Protein AF-A0A174V0S3-F1 (afdb_monomer_lite)

Radius of gyration: 30.11 Å; chains: 1; bounding box: 50×30×74 Å

Foldseek 3Di:
DQQVPDQALVRHPDVVSSVVSCQQPVDPVNVVVVVVVVVVCVVVVVVVVVVVCVVVVVVVVVVVVLVVVLLVVLVCCCPPVVDDLVVSCVVSVHDSVVSVVSVVVVVVVVD

Organism: NCBI:txid1531

Structure (mmCIF, N/CA/C/O backbone):
data_AF-A0A174V0S3-F1
#
_entry.id   AF-A0A174V0S3-F1
#
loop_
_atom_site.group_PDB
_atom_site.id
_atom_site.type_symbol
_atom_site.label_atom_id
_atom_site.label_alt_id
_atom_site.label_comp_id
_atom_site.label_asym_id
_atom_site.label_entity_id
_atom_site.label_seq_id
_atom_site.pdbx_PDB_ins_code
_atom_site.Cartn_x
_atom_site.Cartn_y
_atom_site.Cartn_z
_atom_site.occupancy
_atom_site.B_iso_or_equiv
_atom_site.auth_seq_id
_atom_site.auth_comp_id
_atom_site.auth_asym_id
_atom_site.auth_atom_id
_atom_site.pdbx_PDB_model_num
ATOM 1 N N . MET A 1 1 ? -18.484 -21.475 25.541 1.00 80.75 1 MET A N 1
ATOM 2 C CA . MET A 1 1 ? -17.864 -20.190 25.920 1.00 80.75 1 MET A CA 1
ATOM 3 C C . MET A 1 1 ? -18.971 -19.142 25.851 1.00 80.75 1 MET A C 1
ATOM 5 O O . MET A 1 1 ? -19.210 -18.651 24.769 1.00 80.75 1 MET A O 1
ATOM 9 N N . HIS A 1 2 ? -19.737 -18.938 26.932 1.00 91.75 2 HIS A N 1
ATOM 10 C CA . HIS A 1 2 ? -20.965 -18.109 26.955 1.00 91.75 2 HIS A CA 1
ATOM 11 C C . HIS A 1 2 ? -20.637 -16.614 27.077 1.00 91.75 2 HIS A C 1
ATOM 13 O O . HIS A 1 2 ? -20.920 -15.850 26.162 1.00 91.75 2 HIS A O 1
ATOM 19 N N . ASP A 1 3 ? -19.906 -16.248 28.132 1.00 92.00 3 ASP A N 1
ATOM 20 C CA . ASP A 1 3 ? -19.598 -14.866 28.535 1.00 92.00 3 ASP A CA 1
ATOM 21 C C . ASP A 1 3 ? -19.004 -13.966 27.439 1.00 92.00 3 ASP A C 1
ATOM 23 O O . ASP A 1 3 ? -19.247 -12.765 27.429 1.00 92.00 3 ASP A O 1
ATOM 27 N N . PHE A 1 4 ? -18.245 -14.520 26.490 1.00 88.31 4 PHE A N 1
ATOM 28 C CA . PHE A 1 4 ? -17.634 -13.741 25.403 1.00 88.31 4 PHE A CA 1
ATOM 29 C C . PHE A 1 4 ? -18.620 -13.334 24.295 1.00 88.31 4 PHE A C 1
ATOM 31 O O . PHE A 1 4 ? -18.277 -12.500 23.458 1.00 88.31 4 PHE A O 1
ATOM 38 N N . TYR A 1 5 ? -19.828 -13.905 24.276 1.00 91.44 5 TYR A N 1
ATOM 39 C CA . TYR A 1 5 ? -20.908 -13.503 23.368 1.00 91.44 5 TYR A CA 1
ATOM 40 C C . TYR A 1 5 ? -21.933 -12.580 24.040 1.00 91.44 5 TYR A C 1
ATOM 42 O O . TYR A 1 5 ? -22.781 -12.010 23.352 1.00 91.44 5 TYR A O 1
ATOM 50 N N . CYS A 1 6 ? -21.848 -12.412 25.360 1.00 92.12 6 CYS A N 1
ATOM 51 C CA . CYS A 1 6 ? -22.704 -11.515 26.123 1.00 92.12 6 CYS A CA 1
ATOM 52 C C . CYS A 1 6 ? -22.262 -10.061 25.926 1.00 92.12 6 CYS A C 1
ATOM 54 O O . CYS A 1 6 ? -21.068 -9.746 25.914 1.00 92.12 6 CYS A O 1
ATOM 56 N N . LYS A 1 7 ? -23.235 -9.166 25.744 1.00 89.38 7 LYS A N 1
ATOM 57 C CA . LYS A 1 7 ? -22.981 -7.729 25.564 1.00 89.38 7 LYS A CA 1
ATOM 58 C C . LYS A 1 7 ? -23.098 -6.968 26.875 1.00 89.38 7 LYS A C 1
ATOM 60 O O . LYS A 1 7 ? -22.241 -6.125 27.139 1.00 89.38 7 LYS A O 1
ATOM 65 N N . ASP A 1 8 ? -24.117 -7.322 27.647 1.00 94.06 8 ASP A N 1
ATOM 66 C CA . ASP A 1 8 ? -24.488 -6.679 28.896 1.00 94.06 8 ASP A CA 1
ATOM 67 C C . ASP A 1 8 ? -23.851 -7.416 30.075 1.00 94.06 8 ASP A C 1
ATOM 69 O O . ASP A 1 8 ? -23.723 -8.646 30.074 1.00 94.06 8 ASP A O 1
ATOM 73 N N . ALA A 1 9 ? -23.439 -6.665 31.092 1.00 94.75 9 ALA A N 1
ATOM 74 C CA . ALA A 1 9 ? -22.790 -7.209 32.276 1.00 94.75 9 ALA A CA 1
ATOM 75 C C . ALA A 1 9 ? -23.691 -8.185 33.044 1.00 94.75 9 ALA A C 1
ATOM 77 O O . ALA A 1 9 ? -23.184 -9.131 33.645 1.00 94.75 9 ALA A O 1
ATOM 78 N N . SER A 1 10 ? -25.014 -7.987 32.999 1.00 95.25 10 SER A N 1
ATOM 79 C CA . SER A 1 10 ? -26.003 -8.845 33.666 1.00 95.25 10 SER A CA 1
ATOM 80 C C . SER A 1 10 ? -26.037 -10.277 33.137 1.00 95.25 10 SER A C 1
ATOM 82 O O . SER A 1 10 ? -26.428 -11.183 33.868 1.00 95.25 10 SER A O 1
ATOM 84 N N . ASP A 1 11 ? -25.628 -10.483 31.885 1.00 95.44 11 ASP A N 1
ATOM 85 C CA . ASP A 1 11 ? -25.747 -11.770 31.196 1.00 95.44 11 ASP A CA 1
ATOM 86 C C . ASP A 1 11 ? -24.467 -12.615 31.300 1.00 95.44 11 ASP A C 1
ATOM 88 O O . ASP A 1 11 ? -24.421 -13.750 30.813 1.00 95.44 11 ASP A O 1
ATOM 92 N N . ILE A 1 12 ? -23.414 -12.058 31.908 1.00 96.12 12 ILE A N 1
ATOM 93 C CA . ILE A 1 12 ? -22.090 -12.666 32.055 1.00 96.12 12 ILE A CA 1
ATOM 94 C C . ILE A 1 12 ? -22.030 -13.465 33.361 1.00 96.12 12 ILE A C 1
ATOM 96 O O . ILE A 1 12 ? -22.264 -12.925 34.439 1.00 96.12 12 ILE A O 1
ATOM 100 N N . HIS A 1 13 ? -21.648 -14.744 33.288 1.00 95.50 13 HIS A N 1
ATOM 101 C CA . HIS A 1 13 ? -21.554 -15.595 34.480 1.00 95.50 13 HIS A CA 1
ATOM 102 C C . HIS A 1 13 ? -20.303 -15.306 35.319 1.00 95.50 13 HIS A C 1
ATOM 104 O O . HIS A 1 13 ? -20.328 -15.417 36.544 1.00 95.50 13 HIS A O 1
ATOM 110 N N . SER A 1 14 ? -19.186 -14.952 34.681 1.00 95.12 14 SER A N 1
ATOM 111 C CA . SER A 1 14 ? -17.958 -14.584 35.380 1.00 95.12 14 SER A CA 1
ATOM 112 C C . SER A 1 14 ? -18.074 -13.199 36.016 1.00 95.12 14 SER A C 1
ATOM 114 O O . SER A 1 14 ? -17.940 -12.183 35.333 1.00 95.12 14 SER A O 1
ATOM 116 N N . GLU A 1 15 ? -18.167 -13.148 37.344 1.00 95.44 15 GLU A N 1
ATOM 117 C CA . GLU A 1 15 ? -18.255 -11.905 38.128 1.00 95.44 15 GLU A CA 1
ATOM 118 C C . GLU A 1 15 ? -17.168 -10.874 37.775 1.00 95.44 15 GLU A C 1
ATOM 120 O O . GLU A 1 15 ? -17.440 -9.679 37.658 1.00 95.44 15 GLU A O 1
ATOM 125 N N . ILE A 1 16 ? -15.932 -11.333 37.546 1.00 95.81 16 ILE A N 1
ATOM 126 C CA . ILE A 1 16 ? -14.803 -10.459 37.186 1.00 95.81 16 ILE A CA 1
ATOM 127 C C . ILE A 1 16 ? -15.050 -9.771 35.836 1.00 95.81 16 ILE A C 1
ATOM 129 O O . ILE A 1 16 ? -14.778 -8.580 35.683 1.00 95.81 16 ILE A O 1
ATOM 133 N N . LEU A 1 17 ? -15.567 -10.518 34.857 1.00 94.56 17 LEU A N 1
ATOM 134 C CA . LEU A 1 17 ? -15.836 -10.009 33.513 1.00 94.56 17 LEU A CA 1
ATOM 135 C C . LEU A 1 17 ? -17.064 -9.101 33.530 1.00 94.56 17 LEU A C 1
ATOM 137 O O . LEU A 1 17 ? -16.996 -8.006 32.978 1.00 94.56 17 LEU A O 1
ATOM 141 N N . ALA A 1 18 ? -18.130 -9.506 34.227 1.00 96.25 18 ALA A N 1
ATOM 142 C CA . ALA A 1 18 ? -19.339 -8.710 34.412 1.00 96.25 18 ALA A CA 1
ATOM 143 C C . ALA A 1 18 ? -19.004 -7.333 34.998 1.00 96.25 18 ALA A C 1
ATOM 145 O O . ALA A 1 18 ? -19.358 -6.304 34.424 1.00 96.25 18 ALA A O 1
ATOM 146 N N . LYS A 1 19 ? -18.212 -7.298 36.078 1.00 96.81 19 LYS A N 1
ATOM 147 C CA . LYS A 1 19 ? -17.788 -6.044 36.709 1.00 96.81 19 LYS A CA 1
ATOM 148 C C . LYS A 1 19 ? -17.013 -5.139 35.749 1.00 96.81 19 LYS A C 1
ATOM 150 O O . LYS A 1 19 ? -17.282 -3.944 35.687 1.00 96.81 19 LYS A O 1
ATOM 155 N N . ARG A 1 20 ? -16.069 -5.691 34.980 1.00 95.06 20 ARG A N 1
ATOM 156 C CA . ARG A 1 20 ? -15.288 -4.903 34.013 1.00 95.06 20 ARG A CA 1
ATOM 157 C C . ARG A 1 20 ? -16.121 -4.388 32.846 1.00 95.06 20 ARG A C 1
ATOM 159 O O . ARG A 1 20 ? -15.901 -3.265 32.404 1.00 95.06 20 ARG A O 1
ATOM 166 N N . VAL A 1 21 ? -17.058 -5.192 32.351 1.00 94.31 21 VAL A N 1
ATOM 167 C CA . VAL A 1 21 ? -17.979 -4.783 31.283 1.00 94.31 21 VAL A CA 1
ATOM 168 C C . VAL A 1 21 ? -18.880 -3.655 31.766 1.00 94.31 21 VAL A C 1
ATOM 170 O O . VAL A 1 21 ? -18.977 -2.647 31.072 1.00 94.31 21 VAL A O 1
ATOM 173 N N . TYR A 1 22 ? -19.431 -3.770 32.974 1.00 95.62 22 TYR A N 1
ATOM 174 C CA . TYR A 1 22 ? -20.217 -2.707 33.591 1.00 95.62 22 TYR A CA 1
ATOM 175 C C . TYR A 1 22 ? -19.409 -1.407 33.697 1.00 95.62 22 TYR A C 1
ATOM 177 O O . TYR A 1 22 ? -19.817 -0.372 33.171 1.00 95.62 22 TYR A O 1
ATOM 185 N N . GLU A 1 23 ? -18.217 -1.474 34.305 1.00 95.88 23 GLU A N 1
ATOM 186 C CA . GLU A 1 23 ? -17.326 -0.322 34.474 1.00 95.88 23 GLU A CA 1
ATOM 187 C C . GLU A 1 23 ? -17.032 0.374 33.142 1.00 95.88 23 GLU A C 1
ATOM 189 O O . GLU A 1 23 ? -17.169 1.587 33.069 1.00 95.88 23 GLU A O 1
ATOM 194 N N . LEU A 1 24 ? -16.670 -0.367 32.091 1.00 94.38 24 LEU A N 1
ATOM 195 C CA . LEU A 1 24 ? -16.176 0.210 30.835 1.00 94.38 24 LEU A CA 1
ATOM 196 C C . LEU A 1 24 ? -17.264 0.538 29.803 1.00 94.38 24 LEU A C 1
ATOM 198 O O . LEU A 1 24 ? -17.020 1.371 28.933 1.00 94.38 24 LEU A O 1
ATOM 202 N N . LYS A 1 25 ? -18.423 -0.130 29.841 1.00 92.94 25 LYS A N 1
ATOM 203 C CA . LYS A 1 25 ? -19.467 0.007 28.806 1.00 92.94 25 LYS A CA 1
ATOM 204 C C . LYS A 1 25 ? -20.785 0.581 29.305 1.00 92.94 25 LYS A C 1
ATOM 206 O O . LYS A 1 25 ? -21.543 1.091 28.488 1.00 92.94 25 LYS A O 1
ATOM 211 N N . GLU A 1 26 ? -21.072 0.472 30.598 1.00 94.12 26 GLU A N 1
ATOM 212 C CA . GLU A 1 26 ? -22.379 0.849 31.149 1.00 94.12 26 GLU A CA 1
ATOM 213 C C . GLU A 1 26 ? -22.293 2.087 32.047 1.00 94.12 26 GLU A C 1
ATOM 215 O O . GLU A 1 26 ? -23.239 2.872 32.101 1.00 94.12 26 GLU A O 1
ATOM 220 N N . THR A 1 27 ? -21.155 2.327 32.710 1.00 96.81 27 THR A N 1
ATOM 221 C CA . THR A 1 27 ? -20.940 3.602 33.411 1.00 96.81 27 THR A CA 1
ATOM 222 C C . THR A 1 27 ? -20.596 4.722 32.432 1.00 96.81 27 THR A C 1
ATOM 224 O O . THR A 1 27 ? -19.833 4.521 31.487 1.00 96.81 27 THR A O 1
ATOM 227 N N . GLN A 1 28 ? -21.106 5.932 32.686 1.00 96.88 28 GLN A N 1
ATOM 228 C CA . GLN A 1 28 ? -20.810 7.092 31.839 1.00 96.88 28 GLN A CA 1
ATOM 229 C C . GLN A 1 28 ? -19.305 7.393 31.780 1.00 96.88 28 GLN A C 1
ATOM 231 O O . GLN A 1 28 ? -18.772 7.646 30.706 1.00 96.88 28 GLN A O 1
ATOM 236 N N . GLU A 1 29 ? -18.607 7.314 32.917 1.00 96.75 29 GLU A N 1
ATOM 237 C CA . GLU A 1 29 ? -17.160 7.547 32.984 1.00 96.75 29 GLU A CA 1
ATOM 238 C C . GLU A 1 29 ? -16.383 6.535 32.132 1.00 96.75 29 GLU A C 1
ATOM 240 O O . GLU A 1 29 ? -15.495 6.919 31.369 1.00 96.75 29 GLU A O 1
ATOM 245 N N . GLY A 1 30 ? -16.739 5.250 32.218 1.00 96.44 30 GLY A N 1
ATOM 246 C CA . GLY A 1 30 ? -16.122 4.208 31.404 1.00 96.44 30 GLY A CA 1
ATOM 247 C C . GLY A 1 30 ? -16.367 4.404 29.917 1.00 96.44 30 GLY A C 1
ATOM 248 O O . GLY A 1 30 ? -15.421 4.323 29.135 1.00 96.44 30 GLY A O 1
ATOM 249 N N . VAL A 1 31 ? -17.602 4.738 29.533 1.00 95.31 31 VAL A N 1
ATOM 250 C CA . VAL A 1 31 ? -17.949 5.054 28.141 1.00 95.31 31 VAL A CA 1
ATOM 251 C C . VAL A 1 31 ? -17.122 6.236 27.633 1.00 95.31 31 VAL A C 1
ATOM 253 O O . VAL A 1 31 ? -16.544 6.150 26.552 1.00 95.31 31 VAL A O 1
ATOM 256 N N . ASP A 1 32 ? -16.989 7.306 28.417 1.00 96.69 32 ASP A N 1
ATOM 257 C CA . ASP A 1 32 ? -16.208 8.484 28.031 1.00 96.69 32 ASP A CA 1
ATOM 258 C C . ASP A 1 32 ? -14.713 8.161 27.872 1.00 96.69 32 ASP A C 1
ATOM 260 O O . ASP A 1 32 ? -14.056 8.657 26.952 1.00 96.69 32 ASP A O 1
ATOM 264 N N . ILE A 1 33 ? -14.154 7.317 28.747 1.00 96.50 33 ILE A N 1
ATOM 265 C CA . ILE A 1 33 ? -12.779 6.816 28.615 1.00 96.50 33 ILE A CA 1
ATOM 266 C C . ILE A 1 33 ? -12.647 6.001 27.329 1.00 96.50 33 ILE A C 1
ATOM 268 O O . ILE A 1 33 ? -11.812 6.330 26.490 1.00 96.50 33 ILE A O 1
ATOM 272 N N . MET A 1 34 ? -13.498 4.994 27.132 1.00 95.31 34 MET A N 1
ATOM 273 C CA . MET A 1 34 ? -13.434 4.108 25.970 1.00 95.31 34 MET A CA 1
ATOM 274 C C . MET A 1 34 ? -13.583 4.875 24.655 1.00 95.31 34 MET A C 1
ATOM 276 O O . MET A 1 34 ? -12.832 4.621 23.717 1.00 95.31 34 MET A O 1
ATOM 280 N N . CYS A 1 35 ? -14.491 5.850 24.585 1.00 95.62 35 CYS A N 1
ATOM 281 C CA . CYS A 1 35 ? -14.650 6.708 23.413 1.00 95.62 35 CY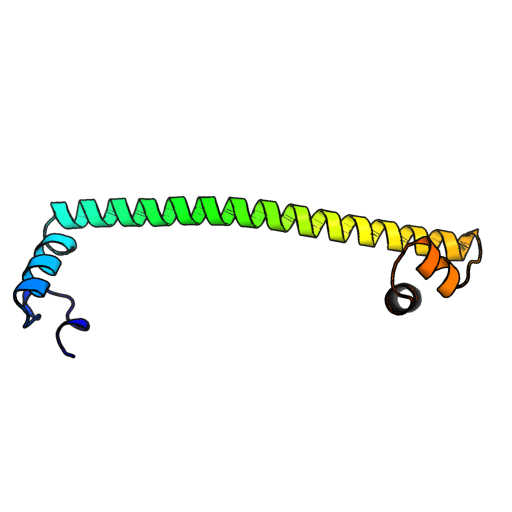S A CA 1
ATOM 282 C C . CYS A 1 35 ? -13.373 7.503 23.108 1.00 95.62 35 CYS A C 1
ATOM 284 O O . CYS A 1 35 ? -12.939 7.539 21.958 1.00 95.62 35 CYS A O 1
ATOM 286 N N . ARG A 1 36 ? -12.729 8.095 24.123 1.0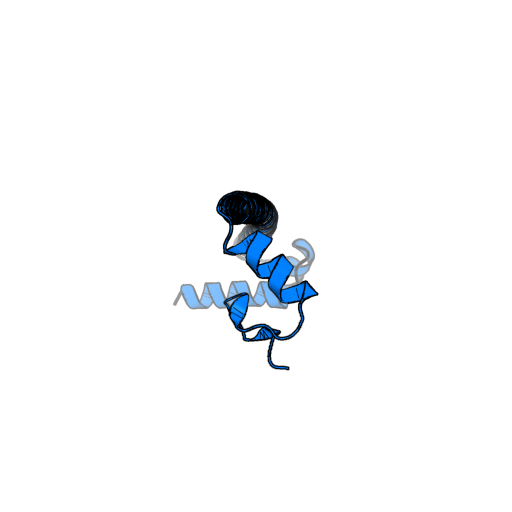0 96.88 36 ARG A N 1
ATOM 287 C CA . ARG A 1 36 ? -11.472 8.842 23.934 1.00 96.88 36 ARG A CA 1
ATOM 288 C C . ARG A 1 36 ? -10.328 7.952 23.459 1.00 96.88 36 ARG A C 1
ATOM 290 O O . ARG A 1 36 ? -9.615 8.341 22.537 1.00 96.88 36 ARG A O 1
ATOM 297 N N . GLU A 1 37 ? -10.175 6.772 24.054 1.00 97.06 37 GLU A N 1
ATOM 298 C CA . GLU A 1 37 ? -9.148 5.806 23.651 1.00 97.06 37 GLU A CA 1
ATOM 299 C C . GLU A 1 37 ? -9.376 5.335 22.207 1.00 97.06 37 GLU A C 1
ATOM 301 O O . GLU A 1 37 ? -8.449 5.311 21.396 1.00 97.06 37 GLU A O 1
ATOM 306 N N . MET A 1 38 ? -10.627 5.039 21.838 1.00 96.50 38 MET A N 1
ATOM 307 C CA . MET A 1 38 ? -10.983 4.656 20.469 1.00 96.50 38 MET A CA 1
ATOM 308 C C . MET A 1 38 ? -10.701 5.776 19.462 1.00 96.50 38 MET A C 1
ATOM 310 O O . MET A 1 38 ? -10.127 5.519 18.401 1.00 96.50 38 MET A O 1
ATOM 314 N N . ASP A 1 39 ? -11.039 7.020 19.801 1.00 97.69 39 ASP A N 1
ATOM 315 C CA . ASP A 1 39 ? -10.720 8.189 18.981 1.00 97.69 39 ASP A CA 1
ATOM 316 C C . ASP A 1 39 ? -9.210 8.375 18.812 1.00 97.69 39 ASP A C 1
ATOM 318 O O . ASP A 1 39 ? -8.746 8.758 17.734 1.00 97.69 39 ASP A O 1
ATOM 322 N N . GLN A 1 40 ? -8.432 8.129 19.867 1.00 98.06 40 GLN A N 1
ATOM 323 C CA . GLN A 1 40 ? -6.979 8.213 19.812 1.00 98.06 40 GLN A CA 1
ATOM 324 C C . GLN A 1 40 ? -6.404 7.143 18.881 1.00 98.06 40 GLN A C 1
ATOM 326 O O . GLN A 1 40 ? -5.649 7.491 17.972 1.00 98.06 40 GLN A O 1
ATOM 331 N N . ILE A 1 41 ? -6.829 5.884 19.026 1.00 97.88 41 ILE A N 1
ATOM 332 C CA . ILE A 1 41 ? -6.423 4.781 18.142 1.00 97.88 41 ILE A CA 1
ATOM 333 C C . ILE A 1 41 ? -6.760 5.112 16.686 1.00 97.88 41 ILE A C 1
ATOM 335 O O . ILE A 1 41 ? -5.929 4.924 15.797 1.00 97.88 41 ILE A O 1
ATO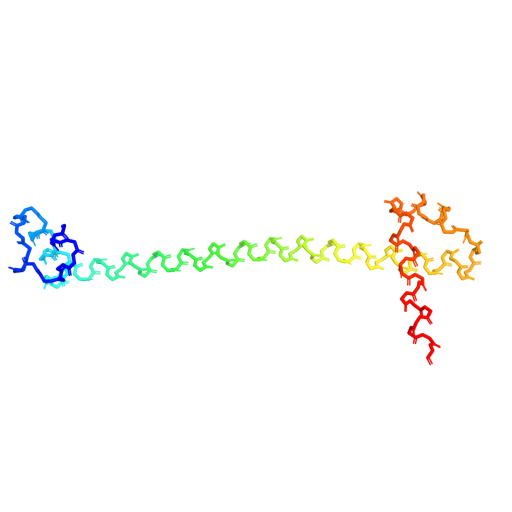M 339 N N . TYR A 1 42 ? -7.956 5.646 16.427 1.00 97.75 42 TYR A N 1
ATOM 340 C CA . TYR A 1 42 ? -8.364 6.026 15.077 1.00 97.75 42 TYR A CA 1
ATOM 341 C C . TYR A 1 42 ? -7.474 7.136 14.498 1.00 97.75 42 TYR A C 1
ATOM 343 O O . TYR A 1 42 ? -6.995 7.028 13.368 1.00 97.75 42 TYR A O 1
ATOM 351 N N . LYS A 1 43 ? -7.200 8.190 15.277 1.00 98.00 43 LYS A N 1
ATOM 352 C CA . LYS A 1 43 ? -6.344 9.315 14.858 1.00 98.00 43 LYS A CA 1
ATOM 353 C C . LYS A 1 43 ? -4.901 8.880 14.617 1.00 98.00 43 LYS A C 1
ATOM 355 O O . LYS A 1 43 ? -4.291 9.308 13.639 1.00 98.00 43 LYS A O 1
ATOM 360 N N . GLU A 1 44 ? -4.346 8.051 15.494 1.00 98.12 44 GLU A N 1
ATOM 361 C CA . GLU A 1 44 ? -2.998 7.501 15.339 1.00 98.12 44 GLU A CA 1
ATOM 362 C C . GLU A 1 44 ? -2.916 6.575 14.126 1.00 98.12 44 GLU A C 1
ATOM 364 O O . GLU A 1 44 ? -1.996 6.703 13.317 1.00 98.12 44 GLU A O 1
ATOM 369 N N . GLY A 1 45 ? -3.918 5.713 13.940 1.00 98.12 45 GLY A N 1
ATOM 370 C CA . GLY A 1 45 ? -4.040 4.851 12.770 1.00 98.12 45 GLY A CA 1
ATOM 371 C C . GLY A 1 45 ? -4.095 5.645 11.464 1.00 98.12 45 GLY A C 1
ATOM 372 O O . GLY A 1 45 ? -3.385 5.309 10.517 1.00 98.12 45 GLY A O 1
ATOM 373 N N . ALA A 1 46 ? -4.867 6.734 11.425 1.00 98.06 46 ALA A N 1
ATOM 374 C CA . ALA A 1 46 ? -4.943 7.621 10.266 1.00 98.06 46 ALA A CA 1
ATOM 375 C C . ALA A 1 46 ? -3.588 8.276 9.950 1.00 98.06 46 ALA A C 1
ATOM 377 O O . ALA A 1 46 ? -3.141 8.224 8.805 1.00 98.06 46 ALA A O 1
ATOM 378 N N . LYS A 1 47 ? -2.896 8.820 10.962 1.00 98.06 47 LYS A N 1
ATOM 379 C CA . LYS A 1 47 ? -1.561 9.424 10.795 1.00 98.06 47 LYS A CA 1
ATOM 380 C C . LYS A 1 47 ? -0.532 8.416 10.290 1.00 98.06 47 LYS A C 1
ATOM 382 O O . LYS A 1 47 ? 0.209 8.707 9.355 1.00 98.06 47 LYS A O 1
ATOM 387 N N . LEU A 1 48 ? -0.508 7.222 10.881 1.00 98.06 48 LEU A N 1
ATOM 388 C CA . LEU A 1 48 ? 0.389 6.149 10.460 1.00 98.06 48 LEU A CA 1
ATOM 389 C C . LEU A 1 48 ? 0.086 5.702 9.025 1.00 98.06 48 LEU A C 1
ATOM 391 O O . LEU A 1 48 ? 1.005 5.434 8.251 1.00 98.06 48 LEU A O 1
ATOM 395 N N . GLY A 1 49 ? -1.197 5.624 8.666 1.00 98.31 49 GLY A N 1
ATOM 396 C CA . GLY A 1 49 ? -1.644 5.316 7.312 1.00 98.31 49 GLY A CA 1
ATOM 397 C C . GLY A 1 49 ? -1.170 6.354 6.296 1.00 98.31 49 GLY A C 1
ATOM 398 O O . GLY A 1 49 ? -0.604 5.983 5.269 1.00 98.31 49 GLY A O 1
ATOM 399 N N . GLU A 1 50 ? -1.333 7.642 6.601 1.00 98.19 50 GLU A N 1
ATOM 400 C CA . GLU A 1 50 ? -0.877 8.746 5.752 1.00 98.19 50 GLU A CA 1
ATOM 401 C C . GLU A 1 50 ? 0.648 8.741 5.581 1.00 98.19 50 GLU A C 1
ATOM 403 O O . GLU A 1 50 ? 1.149 8.838 4.461 1.00 98.19 50 GLU A O 1
ATOM 408 N N . GLU A 1 51 ? 1.403 8.556 6.667 1.00 97.88 51 GLU A N 1
ATOM 409 C CA . GLU A 1 51 ? 2.864 8.506 6.612 1.00 97.88 51 GLU A CA 1
ATOM 410 C C . GLU A 1 51 ? 3.361 7.333 5.758 1.00 97.88 51 GLU A C 1
ATOM 412 O O . GLU A 1 51 ? 4.207 7.521 4.876 1.00 97.88 51 GLU A O 1
ATOM 417 N N . ARG A 1 52 ? 2.806 6.134 5.976 1.00 97.81 52 ARG A N 1
ATOM 418 C CA . ARG A 1 52 ? 3.135 4.942 5.181 1.00 97.81 52 ARG A CA 1
ATOM 419 C C . ARG A 1 52 ? 2.786 5.146 3.715 1.00 97.81 52 ARG A C 1
ATOM 421 O O . ARG A 1 52 ? 3.629 4.891 2.859 1.00 97.81 52 ARG A O 1
ATOM 428 N N . GLY A 1 53 ? 1.586 5.653 3.438 1.00 98.31 53 GLY A N 1
ATOM 429 C CA . GLY A 1 53 ? 1.129 5.947 2.083 1.00 98.31 53 GLY A CA 1
ATOM 430 C C . GLY A 1 53 ? 2.031 6.958 1.379 1.00 98.31 53 GLY A C 1
ATOM 431 O O . GLY A 1 53 ? 2.402 6.753 0.227 1.00 98.31 53 GLY A O 1
ATOM 432 N N . ARG A 1 54 ? 2.472 8.007 2.080 1.00 98.12 54 ARG A N 1
ATOM 433 C CA . ARG A 1 54 ? 3.402 9.005 1.539 1.00 98.12 54 ARG A CA 1
ATOM 434 C C . ARG A 1 54 ? 4.762 8.394 1.206 1.00 98.12 54 ARG A C 1
ATOM 436 O O . ARG A 1 54 ? 5.281 8.635 0.120 1.00 98.12 54 ARG A O 1
ATOM 443 N N . VAL A 1 55 ? 5.355 7.623 2.119 1.00 97.88 55 VAL A N 1
ATOM 444 C CA . VAL A 1 55 ? 6.670 6.995 1.893 1.00 97.88 55 VAL A CA 1
ATOM 445 C C . VAL A 1 55 ? 6.601 5.992 0.742 1.00 97.88 55 VAL A C 1
ATOM 447 O O . VAL A 1 55 ? 7.444 6.036 -0.154 1.00 97.88 55 VAL A O 1
ATOM 450 N N . GLN A 1 56 ? 5.575 5.139 0.731 1.00 97.75 56 GLN A N 1
ATOM 451 C CA . GLN A 1 56 ? 5.350 4.173 -0.340 1.00 97.75 56 GLN A CA 1
ATOM 452 C C . GLN A 1 56 ? 5.111 4.875 -1.680 1.00 97.75 56 GLN A C 1
ATOM 454 O O . GLN A 1 56 ? 5.771 4.550 -2.661 1.00 97.75 56 GLN A O 1
ATOM 459 N N . GLY A 1 57 ? 4.248 5.891 -1.711 1.00 98.19 57 GLY A N 1
ATOM 460 C CA . GLY A 1 57 ? 3.951 6.653 -2.922 1.00 98.19 57 GLY A CA 1
ATOM 461 C C . GLY A 1 57 ? 5.170 7.382 -3.488 1.00 98.19 57 GLY A C 1
ATOM 462 O O . GLY A 1 57 ? 5.361 7.401 -4.701 1.00 98.19 57 GLY A O 1
ATOM 463 N N . ILE A 1 58 ? 6.044 7.933 -2.636 1.00 97.94 58 ILE A N 1
ATOM 464 C CA . ILE A 1 58 ? 7.317 8.523 -3.082 1.00 97.94 58 ILE A CA 1
ATOM 465 C C . ILE A 1 58 ? 8.220 7.449 -3.697 1.00 97.94 58 ILE A C 1
ATOM 467 O O . ILE A 1 58 ? 8.778 7.670 -4.770 1.00 97.94 58 ILE A O 1
ATOM 471 N N . ALA A 1 59 ? 8.363 6.291 -3.048 1.00 97.50 59 ALA A N 1
ATOM 472 C CA . ALA A 1 59 ? 9.206 5.208 -3.548 1.00 97.50 59 ALA A CA 1
ATOM 473 C C . ALA A 1 59 ? 8.694 4.651 -4.889 1.00 97.50 59 ALA A C 1
ATOM 475 O O . ALA A 1 59 ? 9.466 4.521 -5.840 1.00 97.50 59 ALA A O 1
ATOM 476 N N . GLU A 1 60 ? 7.390 4.385 -4.991 1.00 97.75 60 GLU A N 1
ATOM 477 C CA . GLU A 1 60 ? 6.738 3.929 -6.221 1.00 97.75 60 GLU A CA 1
ATOM 478 C C . GLU A 1 60 ? 6.832 4.980 -7.330 1.00 97.75 60 GLU A C 1
ATOM 480 O O . GLU A 1 60 ? 7.161 4.647 -8.468 1.00 97.75 60 GLU A O 1
ATOM 485 N N . GLY A 1 61 ? 6.615 6.256 -6.999 1.00 97.56 61 GLY A N 1
ATOM 486 C CA . GLY A 1 61 ? 6.728 7.367 -7.939 1.00 97.56 61 GLY A CA 1
ATOM 487 C C . GLY A 1 61 ? 8.143 7.535 -8.493 1.00 97.56 61 GLY A C 1
ATOM 488 O O . GLY A 1 61 ? 8.312 7.700 -9.701 1.00 97.56 61 GLY A O 1
ATOM 489 N N . LEU A 1 62 ? 9.169 7.438 -7.641 1.00 97.69 62 LEU A N 1
ATOM 490 C CA . LEU A 1 62 ? 10.571 7.481 -8.067 1.00 97.69 62 LEU A CA 1
ATOM 491 C C . LEU A 1 62 ? 10.920 6.293 -8.970 1.00 97.69 62 LEU A C 1
ATOM 493 O O . LEU A 1 62 ? 11.507 6.494 -10.033 1.00 97.69 62 LEU A O 1
ATOM 497 N N . ALA A 1 63 ? 10.509 5.079 -8.597 1.00 95.56 63 ALA A N 1
ATOM 498 C CA . ALA A 1 63 ? 10.745 3.883 -9.403 1.00 95.56 63 ALA A CA 1
ATOM 499 C C . ALA A 1 63 ? 10.036 3.958 -10.767 1.00 95.56 63 ALA A C 1
ATOM 501 O O . ALA A 1 63 ? 10.633 3.657 -11.804 1.00 95.56 63 ALA A O 1
ATOM 502 N N . ALA A 1 64 ? 8.778 4.409 -10.792 1.00 95.81 64 ALA A N 1
ATOM 503 C CA . ALA A 1 64 ? 8.024 4.618 -12.024 1.00 95.81 64 ALA A CA 1
ATOM 504 C C . ALA A 1 64 ? 8.666 5.699 -12.909 1.00 95.81 64 ALA A C 1
ATOM 506 O O . ALA A 1 64 ? 8.760 5.522 -14.126 1.00 95.81 64 ALA A O 1
ATOM 507 N N . GLY A 1 65 ? 9.150 6.788 -12.305 1.00 96.19 65 GLY A N 1
ATOM 508 C CA . GLY A 1 65 ? 9.875 7.855 -12.991 1.00 96.19 65 GLY A CA 1
ATOM 509 C C . GLY A 1 65 ? 11.180 7.369 -13.621 1.00 96.19 65 GLY A C 1
ATOM 510 O O . GLY A 1 65 ? 11.413 7.610 -14.805 1.00 96.19 65 GLY A O 1
ATOM 511 N N . GLU A 1 66 ? 11.997 6.621 -12.875 1.00 95.62 66 GLU A N 1
ATOM 512 C CA . GLU A 1 66 ? 13.245 6.041 -13.386 1.00 95.62 66 GLU A CA 1
ATOM 513 C C . GLU A 1 66 ? 12.979 5.076 -14.550 1.00 95.62 66 GLU A C 1
ATOM 515 O O . GLU A 1 66 ? 13.657 5.130 -15.577 1.00 95.62 66 GLU A O 1
ATOM 520 N N . MET A 1 67 ? 11.958 4.222 -14.431 1.00 93.88 67 MET A N 1
ATOM 521 C CA . MET A 1 67 ? 11.581 3.292 -15.497 1.00 93.88 67 MET A CA 1
ATOM 522 C C . MET A 1 67 ? 11.051 4.013 -16.737 1.00 93.88 67 MET A C 1
ATOM 524 O O . MET A 1 67 ? 11.383 3.619 -17.856 1.00 93.88 67 MET A O 1
ATOM 528 N N . LYS A 1 68 ? 10.274 5.089 -16.565 1.00 95.12 68 LYS A N 1
ATOM 529 C CA . LYS A 1 68 ? 9.808 5.924 -17.677 1.00 95.12 68 LYS A CA 1
ATOM 530 C C . LYS A 1 68 ? 10.982 6.583 -18.405 1.00 95.12 68 LYS A C 1
ATOM 532 O O . LYS A 1 68 ? 11.058 6.461 -19.624 1.00 95.12 68 LYS A O 1
ATOM 537 N N . ALA A 1 69 ? 11.916 7.182 -17.667 1.00 95.75 69 ALA A N 1
ATOM 538 C CA . ALA A 1 69 ? 13.106 7.811 -18.238 1.00 95.75 69 ALA A CA 1
ATOM 539 C C . ALA A 1 69 ? 13.991 6.796 -18.982 1.00 95.75 69 ALA A C 1
ATOM 541 O O . ALA A 1 69 ? 14.434 7.055 -20.097 1.00 95.75 69 ALA A O 1
ATOM 542 N N . LYS A 1 70 ? 14.202 5.598 -18.415 1.00 95.38 70 LYS A N 1
ATOM 543 C CA . LYS A 1 70 ? 14.927 4.516 -19.103 1.00 95.38 70 LYS A CA 1
ATOM 544 C C . LYS A 1 70 ? 14.220 4.067 -20.380 1.00 95.38 70 LYS A C 1
ATOM 546 O O . LYS A 1 70 ? 14.893 3.777 -21.362 1.00 95.38 70 LYS A O 1
ATOM 551 N N . ARG A 1 71 ? 12.888 4.002 -20.383 1.00 94.62 71 ARG A N 1
ATOM 552 C CA . ARG A 1 71 ? 12.112 3.631 -21.573 1.00 94.62 71 ARG A CA 1
ATOM 553 C C . ARG A 1 71 ? 12.218 4.675 -22.681 1.00 94.62 71 ARG A C 1
ATOM 555 O O . ARG A 1 71 ? 12.394 4.301 -23.833 1.00 94.62 71 ARG A O 1
ATOM 562 N N . GLU A 1 72 ? 12.138 5.956 -22.339 1.00 94.38 72 GLU A N 1
ATOM 563 C CA . GLU A 1 72 ? 12.329 7.058 -23.292 1.00 94.38 72 GLU A CA 1
ATOM 564 C C . GLU A 1 72 ? 13.754 7.044 -23.862 1.00 94.38 72 GLU A C 1
ATOM 566 O O . GLU A 1 72 ? 13.921 6.988 -25.078 1.00 94.38 72 GLU A O 1
ATOM 571 N N . ALA A 1 73 ? 14.771 6.904 -23.006 1.00 93.69 73 ALA A N 1
ATOM 572 C CA . ALA A 1 73 ? 16.155 6.745 -23.449 1.00 93.69 73 ALA A CA 1
ATOM 573 C C . ALA A 1 73 ? 16.361 5.494 -24.327 1.00 93.69 73 ALA A C 1
ATOM 575 O O . ALA A 1 73 ? 17.149 5.516 -25.267 1.00 93.69 73 ALA A O 1
ATOM 576 N N . ALA A 1 74 ? 15.658 4.386 -24.059 1.00 93.88 74 ALA A N 1
ATOM 577 C CA . ALA A 1 74 ? 15.712 3.196 -24.912 1.00 93.88 74 ALA A CA 1
ATOM 578 C C . ALA A 1 74 ? 15.166 3.473 -26.321 1.00 93.88 74 ALA A C 1
ATOM 580 O O . ALA A 1 74 ? 15.683 2.927 -27.294 1.00 93.88 74 ALA A O 1
ATOM 581 N N . TYR A 1 75 ? 14.134 4.311 -26.436 1.00 93.25 75 TYR A N 1
ATOM 582 C CA . TYR A 1 75 ? 13.576 4.720 -27.721 1.00 93.25 75 TYR A CA 1
ATOM 583 C C . TYR A 1 75 ? 14.556 5.594 -28.501 1.00 93.25 75 TYR A C 1
ATOM 585 O O . TYR A 1 75 ? 14.824 5.282 -29.657 1.00 93.25 75 TYR A O 1
ATOM 593 N N . GLU A 1 76 ? 15.154 6.594 -27.856 1.00 92.75 76 GLU A N 1
ATOM 594 C CA . GLU A 1 76 ? 16.179 7.459 -28.457 1.00 92.75 76 GLU A CA 1
ATOM 595 C C . GLU A 1 76 ? 17.393 6.646 -28.937 1.00 92.75 76 GLU A C 1
ATOM 597 O O . GLU A 1 76 ? 17.785 6.735 -30.097 1.00 92.75 76 GLU A O 1
ATOM 602 N N . LEU A 1 77 ? 17.921 5.743 -28.101 1.00 92.62 77 LEU A N 1
ATOM 603 C CA . LEU A 1 77 ? 19.066 4.888 -28.452 1.00 92.62 77 LEU A CA 1
ATOM 604 C C . LEU A 1 77 ? 18.793 3.943 -29.635 1.00 92.62 77 LEU A C 1
ATOM 606 O O . LEU A 1 77 ? 19.727 3.506 -30.314 1.00 92.62 77 LEU A O 1
ATOM 610 N N . ARG A 1 78 ? 17.532 3.567 -29.869 1.00 90.69 78 ARG A N 1
ATOM 611 C CA . ARG A 1 78 ? 17.166 2.727 -31.016 1.00 90.69 78 ARG A CA 1
ATOM 612 C C . ARG A 1 78 ? 16.934 3.561 -32.271 1.00 90.69 78 ARG A C 1
ATOM 614 O O . ARG A 1 78 ? 17.359 3.160 -33.356 1.00 90.69 78 ARG A O 1
ATOM 621 N N . ASP A 1 79 ? 16.237 4.678 -32.119 1.00 89.88 79 ASP A N 1
ATOM 622 C CA . ASP A 1 79 ? 15.783 5.491 -33.240 1.00 89.88 79 ASP A CA 1
ATOM 623 C C . ASP A 1 79 ? 16.924 6.364 -33.797 1.00 89.88 79 ASP A C 1
ATOM 625 O O . ASP A 1 79 ? 17.062 6.447 -35.015 1.00 89.88 79 ASP A O 1
ATOM 629 N N . GLU A 1 80 ? 17.770 6.943 -32.935 1.00 89.12 80 GLU A N 1
ATOM 630 C CA . GLU A 1 80 ? 18.883 7.825 -33.329 1.00 89.12 80 GLU A CA 1
ATOM 631 C C . GLU A 1 80 ? 20.212 7.074 -33.475 1.00 89.12 80 GLU A C 1
ATOM 633 O O . GLU A 1 80 ? 20.888 7.186 -34.496 1.00 89.12 80 GLU A O 1
ATOM 638 N N . ASP A 1 81 ? 20.583 6.274 -32.472 1.00 82.94 81 ASP A N 1
ATOM 639 C CA . ASP A 1 81 ? 21.896 5.617 -32.424 1.00 82.94 81 ASP A CA 1
ATOM 640 C C . ASP A 1 81 ? 21.909 4.208 -33.055 1.00 82.94 81 ASP A C 1
ATOM 642 O O . ASP A 1 81 ? 22.970 3.587 -33.180 1.00 82.94 81 ASP A O 1
ATOM 646 N N . HIS A 1 82 ? 20.741 3.674 -33.439 1.00 87.62 82 HIS A N 1
ATOM 647 C CA . HIS A 1 82 ? 20.558 2.333 -34.015 1.00 87.62 82 HIS A CA 1
ATOM 648 C C . HIS A 1 82 ? 21.192 1.196 -33.192 1.00 87.62 82 HIS A C 1
ATOM 650 O O . HIS A 1 82 ? 21.757 0.238 -33.732 1.00 87.62 82 HIS A O 1
ATOM 656 N N . PHE A 1 83 ? 21.123 1.281 -31.860 1.00 90.00 83 PHE A N 1
ATOM 657 C CA . PHE A 1 83 ? 21.646 0.226 -30.990 1.00 90.00 83 PHE A CA 1
ATOM 658 C C . PHE A 1 83 ? 20.757 -1.025 -31.025 1.00 90.00 83 PHE A C 1
ATOM 660 O O . PHE A 1 83 ? 19.535 -0.940 -31.118 1.00 90.00 83 PHE A O 1
ATOM 667 N N . SER A 1 84 ? 21.378 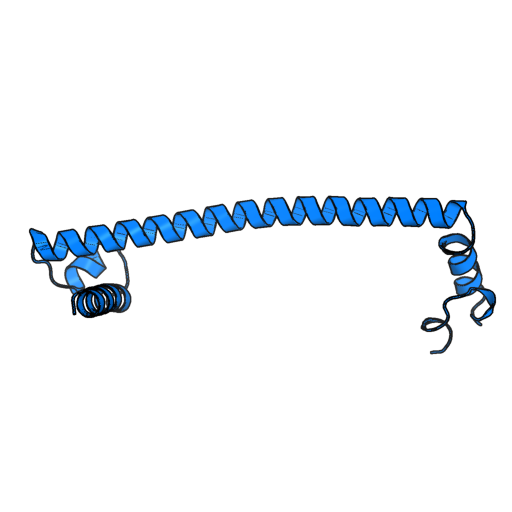-2.202 -30.885 1.00 92.06 84 SER A N 1
ATOM 668 C CA . SER A 1 84 ? 20.648 -3.451 -30.658 1.00 92.06 84 SER A CA 1
ATOM 669 C C . SER A 1 84 ? 20.042 -3.498 -29.252 1.00 92.06 84 SER A C 1
ATOM 671 O O . SER A 1 84 ? 20.607 -2.941 -28.304 1.00 92.06 84 SER A O 1
ATOM 673 N N . ASP A 1 85 ? 18.940 -4.234 -29.093 1.00 91.75 85 ASP A N 1
ATOM 674 C CA . ASP A 1 85 ? 18.237 -4.406 -27.813 1.00 91.75 85 ASP A CA 1
ATOM 675 C C . ASP A 1 85 ? 19.174 -4.884 -26.686 1.00 91.75 85 ASP A C 1
ATOM 677 O O . ASP A 1 85 ? 19.089 -4.408 -25.554 1.00 91.75 85 ASP A O 1
ATOM 681 N N . GLU A 1 86 ? 20.134 -5.761 -26.999 1.00 92.69 86 GLU A N 1
ATOM 682 C CA . GLU A 1 86 ? 21.158 -6.249 -26.062 1.00 92.69 86 GLU A CA 1
ATOM 683 C C . GLU A 1 86 ? 22.086 -5.129 -25.568 1.00 92.69 86 GLU A C 1
ATOM 685 O O . GLU A 1 86 ? 22.417 -5.045 -24.379 1.00 92.69 86 GLU A O 1
ATOM 690 N N . LYS A 1 87 ? 22.498 -4.235 -26.474 1.00 93.06 87 LYS A N 1
ATOM 691 C CA . LYS A 1 87 ? 23.364 -3.096 -26.150 1.00 93.06 87 LYS A CA 1
ATOM 692 C C . LYS A 1 87 ? 22.605 -2.055 -25.327 1.00 93.06 87 LYS A C 1
ATOM 694 O O . LYS A 1 87 ? 23.177 -1.503 -24.385 1.00 93.06 87 LYS A O 1
ATOM 699 N N . ILE A 1 88 ? 21.323 -1.839 -25.629 1.00 92.81 88 ILE A N 1
ATOM 700 C CA . ILE A 1 88 ? 20.422 -0.958 -24.871 1.00 92.81 88 ILE A CA 1
ATOM 701 C C . ILE A 1 88 ? 20.206 -1.506 -23.454 1.00 92.81 88 ILE A C 1
ATOM 703 O O . ILE A 1 88 ? 20.434 -0.786 -22.481 1.00 92.81 88 ILE A O 1
ATOM 707 N N . ALA A 1 89 ? 19.871 -2.792 -23.322 1.00 94.62 89 ALA A N 1
ATOM 708 C CA . ALA A 1 89 ? 19.697 -3.471 -22.037 1.00 94.62 89 ALA A CA 1
ATOM 709 C C . ALA A 1 89 ? 20.945 -3.333 -21.148 1.00 94.62 89 ALA A C 1
ATOM 711 O O . ALA A 1 89 ? 20.859 -2.925 -19.985 1.00 94.62 89 ALA A O 1
ATOM 712 N N . LYS A 1 90 ? 22.133 -3.560 -21.726 1.00 94.50 90 LYS A N 1
ATOM 713 C CA . LYS A 1 90 ? 23.415 -3.382 -21.031 1.00 94.50 90 LYS A CA 1
ATOM 714 C C . LYS A 1 90 ? 23.672 -1.925 -20.631 1.00 94.50 90 LYS A C 1
ATOM 716 O O . LYS A 1 90 ? 2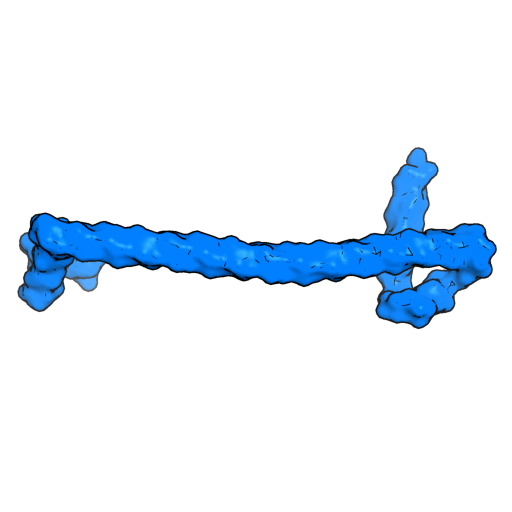4.153 -1.677 -19.525 1.00 94.50 90 LYS A O 1
ATOM 721 N N . ARG A 1 91 ? 23.366 -0.954 -21.501 1.00 93.06 91 ARG A N 1
ATOM 722 C CA . ARG A 1 91 ? 23.616 0.478 -21.254 1.00 93.06 91 ARG A CA 1
ATOM 723 C C . ARG A 1 91 ? 22.711 1.052 -20.167 1.00 93.06 91 ARG A C 1
ATOM 725 O O . ARG A 1 91 ? 23.189 1.835 -19.345 1.00 93.06 91 ARG A O 1
ATOM 732 N N . LEU A 1 92 ? 21.444 0.644 -20.162 1.00 93.44 92 LEU A N 1
ATOM 733 C CA . LEU A 1 92 ? 20.414 1.091 -19.220 1.00 93.44 92 LEU A CA 1
ATOM 734 C C . LEU A 1 92 ? 20.334 0.226 -17.952 1.00 93.44 92 LEU A C 1
ATOM 736 O O . LEU A 1 92 ? 19.586 0.557 -17.031 1.00 93.44 92 LEU A O 1
ATOM 740 N N . LYS A 1 93 ? 21.135 -0.850 -17.887 1.00 93.88 93 LYS A N 1
ATOM 741 C CA . LYS A 1 93 ? 21.191 -1.814 -16.776 1.00 93.88 93 LYS A CA 1
ATOM 742 C C . LYS A 1 93 ? 19.811 -2.393 -16.441 1.00 93.88 93 LYS A C 1
ATOM 744 O O . LYS A 1 93 ? 19.416 -2.453 -15.280 1.00 93.88 93 LYS A O 1
ATOM 749 N N . ILE A 1 94 ? 19.078 -2.794 -17.472 1.00 94.38 94 ILE A N 1
ATOM 750 C CA . ILE A 1 94 ? 17.761 -3.435 -17.380 1.00 94.38 94 ILE A CA 1
ATOM 751 C C . ILE A 1 94 ? 17.792 -4.755 -18.146 1.00 94.38 94 ILE A C 1
ATOM 753 O O . ILE A 1 94 ? 18.645 -4.963 -19.006 1.00 94.38 94 ILE A O 1
ATOM 757 N N . SER A 1 95 ? 16.878 -5.667 -17.828 1.00 94.50 95 SER A N 1
ATOM 758 C CA . SER A 1 95 ? 16.790 -6.955 -18.519 1.00 94.50 95 SER A CA 1
ATOM 759 C C . SER A 1 95 ? 16.372 -6.779 -19.980 1.00 94.50 95 SER A C 1
ATOM 761 O O . SER A 1 95 ? 15.494 -5.963 -20.273 1.00 94.50 95 SER A O 1
ATOM 763 N N . LEU A 1 96 ? 16.922 -7.615 -20.863 1.00 93.75 96 LEU A N 1
ATOM 764 C CA . LEU A 1 96 ? 16.573 -7.652 -22.286 1.00 93.75 96 LEU A CA 1
ATOM 765 C C . LEU A 1 96 ? 15.063 -7.830 -22.521 1.00 93.75 96 LEU A C 1
ATOM 767 O O . LEU A 1 96 ? 14.492 -7.156 -23.371 1.00 93.75 96 LEU A O 1
ATOM 771 N N . GLU A 1 97 ? 14.407 -8.664 -21.714 1.00 94.88 97 GLU A N 1
ATOM 772 C CA . GLU A 1 97 ? 12.965 -8.933 -21.805 1.00 94.88 97 GLU A CA 1
ATOM 773 C C . GLU A 1 97 ? 12.114 -7.662 -21.646 1.00 94.88 97 GLU A C 1
ATOM 775 O O . GLU A 1 97 ? 11.165 -7.441 -22.396 1.00 94.88 97 GLU A O 1
ATOM 780 N N . ILE A 1 98 ? 12.476 -6.786 -20.701 1.00 93.94 98 ILE A N 1
ATOM 781 C CA . ILE A 1 98 ? 11.783 -5.507 -20.472 1.00 93.94 98 ILE A CA 1
ATOM 782 C C . ILE A 1 98 ? 11.946 -4.580 -21.681 1.00 93.94 98 ILE A C 1
ATOM 784 O O . ILE A 1 98 ? 10.977 -3.955 -22.110 1.00 93.94 98 ILE A O 1
ATOM 788 N N . VAL A 1 99 ? 13.154 -4.510 -22.244 1.00 94.12 99 VAL A N 1
ATOM 789 C CA . VAL A 1 99 ? 13.456 -3.684 -23.423 1.00 94.12 99 VAL A CA 1
ATOM 790 C C . VAL A 1 99 ? 12.630 -4.143 -24.624 1.00 94.12 99 VAL A C 1
ATOM 792 O O . VAL A 1 99 ? 11.939 -3.340 -25.250 1.00 94.12 99 VAL A O 1
ATOM 795 N N . GLN A 1 100 ? 12.633 -5.448 -24.898 1.00 93.50 100 GLN A N 1
ATOM 796 C CA . GLN A 1 100 ? 11.842 -6.048 -25.973 1.00 93.50 100 GLN A CA 1
ATOM 797 C C . GLN A 1 100 ? 10.346 -5.806 -25.775 1.00 93.50 100 GLN A C 1
ATOM 799 O O . GLN A 1 100 ? 9.647 -5.445 -26.722 1.00 93.50 100 GLN A O 1
ATOM 804 N N . LYS A 1 101 ? 9.855 -5.942 -24.537 1.00 95.50 101 LYS A N 1
ATOM 805 C CA . LYS A 1 101 ? 8.462 -5.657 -24.191 1.00 95.50 101 LYS A CA 1
ATOM 806 C C . LYS A 1 101 ? 8.081 -4.211 -24.510 1.00 95.50 101 LYS A C 1
ATOM 808 O O . LYS A 1 101 ? 7.059 -4.000 -25.154 1.00 95.50 101 LYS A O 1
ATOM 813 N N . TRP A 1 102 ? 8.895 -3.224 -24.131 1.00 94.69 102 TRP A N 1
ATOM 814 C CA . TRP A 1 102 ? 8.618 -1.816 -24.448 1.00 94.69 102 TRP A CA 1
ATOM 815 C C . TRP A 1 102 ? 8.518 -1.566 -25.949 1.00 94.69 102 TRP A C 1
ATOM 817 O O . TRP A 1 102 ? 7.620 -0.866 -26.414 1.00 94.69 102 TRP A O 1
ATOM 827 N N . PHE A 1 103 ? 9.416 -2.166 -26.725 1.00 93.25 103 PHE A N 1
ATOM 828 C CA . PHE A 1 103 ? 9.387 -2.036 -28.174 1.00 93.25 103 PHE A CA 1
ATOM 829 C C . PHE A 1 103 ? 8.193 -2.746 -28.815 1.00 93.25 103 PHE A C 1
ATOM 831 O O . PHE A 1 103 ? 7.615 -2.205 -29.760 1.00 93.25 103 PHE A O 1
ATOM 838 N N . ALA A 1 104 ? 7.790 -3.906 -28.295 1.00 92.75 104 ALA A N 1
ATOM 839 C CA . ALA A 1 104 ? 6.587 -4.607 -28.730 1.00 92.75 104 ALA A CA 1
ATOM 840 C C . ALA A 1 104 ? 5.316 -3.792 -28.430 1.00 92.75 104 ALA A C 1
ATOM 842 O O . ALA A 1 104 ? 4.475 -3.623 -29.312 1.00 92.75 104 ALA A O 1
ATOM 843 N N . GLU A 1 105 ? 5.203 -3.224 -27.224 1.00 92.50 105 GLU A N 1
ATOM 844 C CA . GLU A 1 105 ? 4.104 -2.332 -26.827 1.00 92.50 105 GLU A CA 1
ATOM 845 C C . GLU A 1 105 ? 4.042 -1.083 -27.716 1.00 92.50 105 GLU A C 1
ATOM 847 O O . GLU A 1 105 ? 2.976 -0.729 -28.221 1.00 92.50 105 GLU A O 1
ATOM 852 N N . ARG A 1 106 ? 5.188 -0.439 -27.976 1.00 89.94 106 ARG A N 1
ATOM 853 C CA . ARG A 1 106 ? 5.273 0.731 -28.864 1.00 89.94 106 ARG A CA 1
ATOM 854 C C . ARG A 1 106 ? 4.863 0.394 -30.298 1.00 89.94 106 ARG A C 1
ATOM 856 O O . ARG A 1 106 ? 4.153 1.177 -30.920 1.00 89.94 106 ARG A O 1
ATOM 863 N N . ALA A 1 107 ? 5.281 -0.761 -30.818 1.00 87.75 107 ALA A N 1
ATOM 864 C CA . ALA A 1 107 ? 4.900 -1.215 -32.155 1.00 87.75 107 ALA A CA 1
ATOM 865 C C . ALA A 1 107 ? 3.402 -1.555 -32.257 1.00 87.75 107 ALA A C 1
ATOM 867 O O . ALA A 1 107 ? 2.805 -1.352 -33.311 1.00 87.75 107 ALA A O 1
ATOM 868 N N . ALA A 1 108 ? 2.789 -2.050 -31.176 1.00 88.19 108 ALA A N 1
ATOM 869 C CA . ALA A 1 108 ? 1.351 -2.301 -31.114 1.00 88.19 108 ALA A CA 1
ATOM 870 C C . ALA A 1 108 ? 0.525 -1.005 -31.078 1.00 88.19 108 ALA A C 1
ATOM 872 O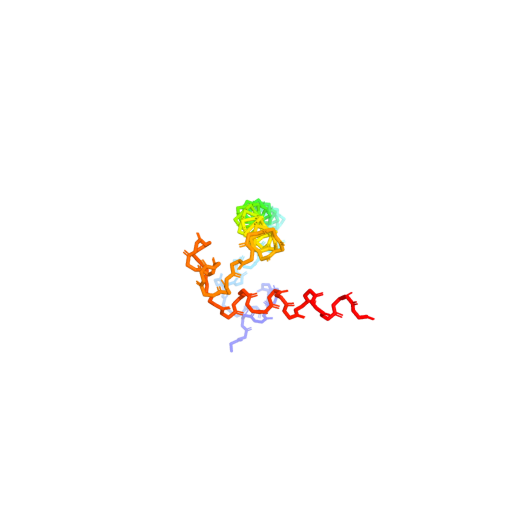 O . ALA A 1 108 ? -0.536 -0.960 -31.685 1.00 88.19 108 ALA A O 1
ATOM 873 N N . LEU A 1 109 ? 1.021 0.045 -30.414 1.00 82.94 109 LEU A N 1
ATOM 874 C CA . LEU A 1 109 ? 0.377 1.366 -30.352 1.00 82.94 109 LEU A CA 1
ATOM 875 C C . LEU A 1 109 ? 0.485 2.175 -31.656 1.00 82.94 109 LEU A C 1
ATOM 877 O O . LEU A 1 109 ? -0.248 3.142 -31.832 1.00 82.94 109 LEU A O 1
ATOM 881 N N . ALA A 1 110 ? 1.419 1.817 -32.539 1.00 75.38 110 ALA A N 1
ATOM 882 C CA . ALA A 1 110 ? 1.629 2.475 -33.830 1.00 75.38 110 ALA A CA 1
ATOM 883 C C . ALA A 1 110 ? 0.819 1.847 -34.987 1.00 75.38 110 ALA A C 1
ATOM 885 O O . ALA A 1 110 ? 0.979 2.276 -36.131 1.00 75.38 110 ALA A O 1
ATOM 886 N N . LYS A 1 111 ? 0.002 0.823 -34.708 1.00 54.97 111 LYS A N 1
ATOM 887 C CA . LYS A 1 111 ? -0.947 0.201 -35.646 1.00 54.97 111 LYS A CA 1
ATOM 888 C C . LYS A 1 111 ? -2.345 0.767 -35.449 1.00 54.97 111 LYS A C 1
ATOM 890 O O . LYS A 1 111 ? -3.046 0.887 -36.475 1.00 54.97 111 LYS A O 1
#

pLDDT: mean 93.95, std 5.28, range [54.97, 98.31]

Secondary structure (DSSP, 8-state):
--GGG--SGGG-S-HHHHHHHIIIIISHHHHHHHHHHHHHHHHHHHHHHHHHHHHHHHHHHHHHHHHHHHHHHHHHHHHTS---HHHHHHHHT--HHHHHHHHHHHHHHT-

Sequence (111 aa):
MHDFYCKDASDIHSEILAKRVYELKETQEGVDIMCREMDQIYKEGAKLGEERGRVQGIAEGLAAGEMKAKREAAYELRDEDHFSDEKIAKRLKISLEIVQKWFAERAALAK